Protein AF-A0A6A6IBE7-F1 (afdb_monomer)

Secondary structure (DSSP, 8-state):
-HHHHHHHHHHHHHHHHH-HHHHH-HHHHHHHHHHHHHHHHHHHHHHHS-GGGHHHHHHHHGGGTHHHHHHHHHHHHHHHHHHHHHHHS-GGGPPPPSSHHHHHHHHS-TT--HHHHHHHHHHHHHHHHHHHHHHHHHHHHHHHH-GGGGGGG-

pLDDT: mean 88.58, std 9.07, range [53.75,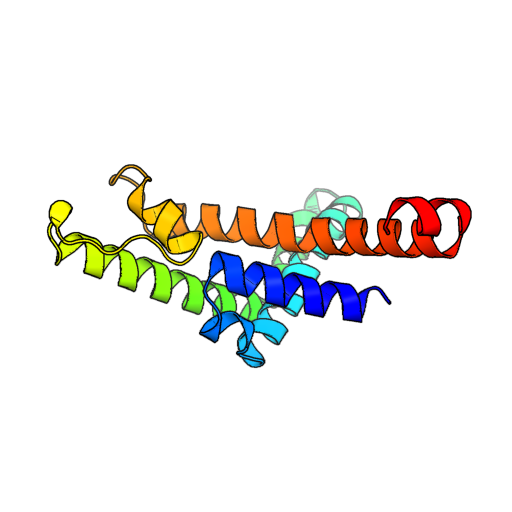 97.06]

Nearest PDB structures (foldseek):
  3mzs-assembly3_C  TM=5.403E-01  e=4.516E+00  Bos taurus

Foldseek 3Di:
DLVVLLLVQLLVLCCQAPNNVLSPPPLNSVLVSLVLVLVVVLVVQLVPDDPVCSVVSVCVSCVPCPSVVVNLVSLLVSLVVLVVVPVVDDPVRDDDDPHPLNVCSVPDDPPDDSVRSSVVSVVVSSVSSNPVSVVVVVVVVCCVVCVVCVVVVD

Solvent-accessible surface area (backbone atoms only — not comparable to full-atom values): 8609 Å² total; per-residue (Å²): 110,64,72,61,44,36,53,53,45,41,30,53,50,31,24,51,40,65,25,58,74,52,28,70,31,64,65,52,48,50,30,45,51,54,34,48,53,53,58,65,45,48,63,59,53,52,70,74,41,60,79,89,47,35,67,57,53,51,47,58,62,57,63,63,42,63,30,49,51,52,52,47,51,53,52,48,52,53,51,52,52,50,52,52,47,58,72,76,36,58,76,95,72,56,76,80,62,83,22,50,52,47,44,49,61,75,73,48,75,89,87,62,51,72,68,56,54,48,50,55,53,49,52,53,54,48,51,49,55,58,49,49,31,54,51,51,50,51,50,54,50,48,53,70,74,40,64,84,54,56,76,79,76,113

Mean predicted aligned error: 6.22 Å

Sequence (154 aa):
MFPTVQRAVTRINSALFFGEDVAFDEAFTTHGLNFISQVALVPEAVRLVPSFLRPLVTKLIKGRNADQKFVFSIMTQMIEQRLAYNTSTPESSRRNPQTFTEGYIDHHPSDHTTANILNSINTTWVTSSLAIPILTCHLLQDLYTHAAHLPALT

Radius of gyration: 18.72 Å; Cα contacts (8 Å, |Δi|>4): 112; chains: 1; bounding box: 52×28×54 Å

Organism: NCBI:txid390896

Structure (mmCIF, N/CA/C/O backbone):
data_AF-A0A6A6IBE7-F1
#
_entry.id   AF-A0A6A6IBE7-F1
#
loop_
_atom_site.group_PDB
_atom_site.id
_atom_site.type_symbol
_atom_site.label_atom_id
_atom_site.label_alt_id
_atom_site.label_comp_id
_atom_site.label_asym_id
_atom_site.label_entity_id
_atom_site.label_seq_id
_atom_site.pdbx_PDB_ins_code
_atom_site.Cartn_x
_atom_site.Cartn_y
_atom_site.Cartn_z
_atom_site.occupancy
_atom_site.B_iso_or_equiv
_atom_site.auth_seq_id
_atom_site.auth_comp_id
_atom_site.auth_asym_id
_atom_site.auth_atom_id
_atom_site.pdbx_PDB_model_num
ATOM 1 N N . MET A 1 1 ? 14.637 -3.737 -14.721 1.00 86.44 1 MET A N 1
ATOM 2 C CA . MET A 1 1 ? 14.846 -2.667 -13.721 1.00 86.44 1 MET A CA 1
ATOM 3 C C . MET A 1 1 ? 13.550 -2.309 -13.004 1.00 86.44 1 MET A C 1
ATOM 5 O O . MET A 1 1 ? 13.482 -2.524 -11.802 1.00 86.44 1 MET A O 1
ATOM 9 N N . PHE A 1 2 ? 12.513 -1.853 -13.719 1.00 90.62 2 PHE A N 1
ATOM 10 C CA . PHE A 1 2 ? 11.262 -1.391 -13.100 1.00 90.62 2 PHE A CA 1
ATOM 11 C C . PHE A 1 2 ? 10.607 -2.382 -12.113 1.00 90.62 2 PHE A C 1
ATOM 13 O O . PHE A 1 2 ? 10.339 -1.955 -10.998 1.00 90.62 2 PHE A O 1
ATOM 20 N N . PRO A 1 3 ? 10.442 -3.694 -12.403 1.00 92.62 3 PRO A N 1
ATOM 21 C CA . PRO A 1 3 ? 9.820 -4.617 -11.441 1.00 92.62 3 PRO A CA 1
ATOM 22 C C . PRO A 1 3 ? 10.589 -4.747 -10.117 1.00 92.62 3 PRO A C 1
ATOM 24 O O . PRO A 1 3 ? 9.990 -4.859 -9.051 1.00 92.62 3 PRO A O 1
ATOM 27 N N . THR A 1 4 ? 11.922 -4.702 -10.176 1.00 93.44 4 THR A N 1
ATOM 28 C CA . THR A 1 4 ? 12.794 -4.752 -8.994 1.00 93.44 4 THR A CA 1
ATOM 29 C C . THR A 1 4 ? 12.651 -3.484 -8.161 1.00 93.44 4 THR A C 1
ATOM 31 O O . THR A 1 4 ? 12.459 -3.567 -6.950 1.00 93.44 4 THR A O 1
ATOM 34 N N . VAL A 1 5 ? 12.692 -2.318 -8.814 1.00 94.19 5 VAL A N 1
ATOM 35 C CA . VAL A 1 5 ? 12.507 -1.014 -8.161 1.00 94.19 5 VAL A CA 1
ATOM 36 C C . VAL A 1 5 ? 11.112 -0.918 -7.552 1.00 94.19 5 VAL A C 1
ATOM 38 O O . VAL A 1 5 ? 10.980 -0.547 -6.393 1.00 94.19 5 VAL A O 1
ATOM 41 N N . GLN A 1 6 ? 10.080 -1.319 -8.294 1.00 94.50 6 GLN A N 1
ATOM 42 C CA . GLN A 1 6 ? 8.700 -1.324 -7.826 1.00 94.50 6 GLN A CA 1
ATOM 43 C C . GLN A 1 6 ? 8.539 -2.205 -6.589 1.00 94.50 6 GLN A C 1
ATOM 45 O O . GLN A 1 6 ? 8.014 -1.738 -5.587 1.00 94.50 6 GLN A O 1
ATOM 50 N N . ARG A 1 7 ? 9.065 -3.437 -6.601 1.00 94.88 7 ARG A N 1
ATOM 51 C CA . ARG A 1 7 ? 9.022 -4.319 -5.425 1.00 94.88 7 ARG A CA 1
ATOM 52 C C . ARG A 1 7 ? 9.737 -3.707 -4.220 1.00 94.88 7 ARG A C 1
ATOM 54 O O . ARG A 1 7 ? 9.183 -3.723 -3.124 1.00 94.88 7 ARG A O 1
ATOM 61 N N . ALA A 1 8 ? 10.943 -3.173 -4.411 1.00 94.94 8 ALA A N 1
ATOM 62 C CA . ALA A 1 8 ? 11.723 -2.575 -3.330 1.00 94.94 8 ALA A CA 1
ATOM 63 C C . ALA A 1 8 ? 11.014 -1.354 -2.726 1.00 94.94 8 ALA A C 1
ATOM 65 O O . ALA A 1 8 ? 10.822 -1.284 -1.515 1.00 94.94 8 ALA A O 1
ATOM 66 N N . VAL A 1 9 ? 10.555 -0.432 -3.573 1.00 93.62 9 VAL A N 1
ATOM 67 C CA . VAL A 1 9 ? 9.833 0.771 -3.149 1.00 93.62 9 VAL A CA 1
ATOM 68 C C . VAL A 1 9 ? 8.502 0.419 -2.491 1.00 93.62 9 VAL A C 1
ATOM 70 O O . VAL A 1 9 ? 8.178 0.995 -1.459 1.00 93.62 9 VAL A O 1
ATOM 73 N N . THR A 1 10 ? 7.741 -0.547 -3.016 1.00 92.88 10 THR A N 1
ATOM 74 C CA . THR A 1 10 ? 6.494 -0.993 -2.378 1.00 92.88 10 THR A CA 1
ATOM 75 C C . THR A 1 10 ? 6.752 -1.554 -0.984 1.00 92.88 10 THR A C 1
ATOM 77 O O . THR A 1 10 ? 5.984 -1.247 -0.075 1.00 92.88 10 THR A O 1
ATOM 80 N N . ARG A 1 11 ? 7.836 -2.310 -0.768 1.00 95.50 11 ARG A N 1
ATOM 81 C CA . ARG A 1 11 ? 8.216 -2.768 0.579 1.00 95.50 11 ARG A CA 1
ATOM 82 C C . ARG A 1 11 ? 8.588 -1.605 1.497 1.00 95.50 11 ARG A C 1
ATOM 84 O O . ARG A 1 11 ? 8.056 -1.528 2.595 1.00 95.50 11 ARG A O 1
ATOM 91 N N . ILE A 1 12 ? 9.420 -0.670 1.034 1.00 95.81 12 ILE A N 1
ATOM 92 C CA . ILE A 1 12 ? 9.805 0.522 1.814 1.00 95.81 12 ILE A CA 1
ATOM 93 C C . ILE A 1 12 ? 8.570 1.348 2.196 1.00 95.81 12 ILE A C 1
ATOM 95 O O . ILE A 1 12 ? 8.379 1.680 3.364 1.00 95.81 12 ILE A O 1
ATOM 99 N N . ASN A 1 13 ? 7.685 1.626 1.237 1.00 95.12 13 ASN A N 1
ATOM 100 C CA . ASN A 1 13 ? 6.429 2.324 1.499 1.00 95.12 13 ASN A CA 1
ATOM 101 C C . ASN A 1 13 ? 5.555 1.544 2.481 1.00 95.12 13 ASN A C 1
ATOM 103 O O . ASN A 1 13 ? 4.973 2.136 3.380 1.00 95.12 13 ASN A O 1
ATOM 107 N N . SER A 1 14 ? 5.467 0.222 2.345 1.00 96.31 14 SER A N 1
ATOM 108 C CA . SER A 1 14 ? 4.684 -0.604 3.268 1.00 96.31 14 SER A CA 1
ATOM 109 C C . SER A 1 14 ? 5.264 -0.584 4.681 1.00 96.31 14 SER A C 1
ATOM 111 O O . SER A 1 14 ? 4.492 -0.527 5.628 1.00 96.31 14 SER A O 1
ATOM 113 N N . ALA A 1 15 ? 6.589 -0.511 4.840 1.00 97.00 15 ALA A N 1
ATOM 114 C CA . ALA A 1 15 ? 7.225 -0.375 6.151 1.00 97.00 15 ALA A CA 1
ATOM 115 C C . ALA A 1 15 ? 6.857 0.957 6.815 1.00 97.00 15 ALA A C 1
ATOM 117 O O . ALA A 1 15 ? 6.450 0.986 7.972 1.00 97.00 15 ALA A O 1
ATOM 118 N N . LEU A 1 16 ? 6.905 2.057 6.058 1.00 96.69 16 LEU A N 1
ATOM 119 C CA . LEU A 1 16 ? 6.512 3.381 6.550 1.00 96.69 16 LEU A CA 1
ATOM 120 C C . LEU A 1 16 ? 5.017 3.455 6.896 1.00 96.69 16 LEU A C 1
ATOM 122 O O . LEU A 1 16 ? 4.624 4.088 7.878 1.00 96.69 16 LEU A O 1
ATOM 126 N N . PHE A 1 17 ? 4.167 2.823 6.084 1.00 96.94 17 PHE A N 1
ATOM 127 C CA . PHE A 1 17 ? 2.718 2.913 6.238 1.00 96.94 17 PHE A CA 1
ATOM 128 C C . PHE A 1 17 ? 2.147 1.957 7.276 1.00 96.94 17 PHE A C 1
ATOM 130 O O . PHE A 1 17 ? 1.217 2.332 7.994 1.00 96.94 17 PHE A O 1
ATOM 137 N N . PHE A 1 18 ? 2.688 0.746 7.337 1.00 96.44 18 PHE A N 1
ATOM 138 C CA . PHE A 1 18 ? 2.092 -0.388 8.033 1.00 96.44 18 PHE A CA 1
ATOM 139 C C . PHE A 1 18 ? 3.051 -1.077 9.012 1.00 96.44 18 PHE A C 1
ATOM 141 O O . PHE A 1 18 ? 2.628 -1.947 9.764 1.00 96.44 18 PHE A O 1
ATOM 148 N N . GLY A 1 19 ? 4.318 -0.667 9.053 1.00 96.31 19 GLY A N 1
ATOM 149 C CA . GLY A 1 19 ? 5.342 -1.289 9.885 1.00 96.31 19 GLY A CA 1
ATOM 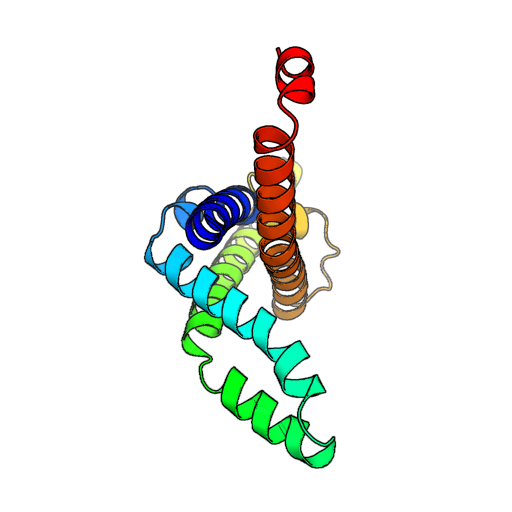150 C C . GLY A 1 19 ? 6.087 -2.411 9.165 1.00 96.31 19 GLY A C 1
ATOM 151 O O . GLY A 1 19 ? 5.681 -2.901 8.108 1.00 96.31 19 GLY A O 1
ATOM 152 N N . GLU A 1 20 ? 7.220 -2.799 9.744 1.00 95.00 20 GLU A N 1
ATOM 153 C CA . GLU A 1 20 ? 8.143 -3.773 9.155 1.00 95.00 20 GLU A CA 1
ATOM 154 C C . GLU A 1 20 ? 7.506 -5.154 8.973 1.00 95.00 20 GLU A C 1
ATOM 156 O O . GLU A 1 20 ? 7.689 -5.765 7.922 1.00 95.00 20 GLU A O 1
ATOM 161 N N . ASP A 1 21 ? 6.689 -5.605 9.928 1.00 94.88 21 ASP A N 1
ATOM 162 C CA . ASP A 1 21 ? 6.025 -6.914 9.873 1.00 94.88 21 ASP A CA 1
ATOM 163 C C . ASP A 1 21 ? 5.208 -7.088 8.584 1.00 94.88 21 ASP A C 1
ATOM 165 O O . ASP A 1 21 ? 5.299 -8.109 7.904 1.00 94.88 21 ASP A O 1
ATOM 169 N N . VAL A 1 22 ? 4.464 -6.049 8.194 1.00 94.94 22 VAL A N 1
ATOM 170 C CA . VAL A 1 22 ? 3.656 -6.042 6.965 1.00 94.94 22 VAL A CA 1
ATOM 171 C C . VAL A 1 22 ? 4.536 -5.904 5.720 1.00 94.94 22 VAL A C 1
ATOM 173 O O . VAL A 1 22 ? 4.247 -6.489 4.678 1.00 94.94 22 VAL A O 1
ATOM 176 N N . ALA A 1 23 ? 5.627 -5.144 5.807 1.00 93.25 23 ALA A N 1
ATOM 177 C CA . ALA A 1 23 ? 6.546 -4.933 4.691 1.00 93.25 23 ALA A CA 1
ATOM 178 C C . ALA A 1 23 ? 7.356 -6.180 4.313 1.00 93.25 23 ALA A C 1
ATOM 180 O O . ALA A 1 23 ? 7.707 -6.355 3.142 1.00 93.25 23 ALA A O 1
ATOM 181 N N . PHE A 1 24 ? 7.674 -7.021 5.297 1.00 93.50 24 PHE A N 1
ATOM 182 C CA . PHE A 1 24 ? 8.419 -8.264 5.106 1.00 93.50 24 PHE A CA 1
ATOM 183 C C . PHE A 1 24 ? 7.516 -9.486 4.898 1.00 93.50 24 PHE A C 1
ATOM 185 O O . PHE A 1 24 ? 8.017 -10.539 4.500 1.00 93.50 24 PHE A O 1
ATOM 192 N N . ASP A 1 25 ? 6.198 -9.345 5.068 1.00 95.94 25 ASP A N 1
ATOM 193 C CA . ASP A 1 25 ? 5.228 -10.345 4.632 1.00 95.94 25 ASP A CA 1
ATOM 194 C C . ASP A 1 25 ? 5.208 -10.429 3.091 1.00 95.94 25 ASP A C 1
ATOM 196 O O . ASP A 1 25 ? 4.846 -9.496 2.358 1.00 95.94 25 ASP A O 1
ATOM 200 N N . GLU A 1 26 ? 5.620 -11.588 2.578 1.00 95.06 26 GLU A N 1
ATOM 201 C CA . GLU A 1 26 ? 5.694 -11.846 1.145 1.00 95.06 26 GLU A CA 1
ATOM 202 C C . GLU A 1 26 ? 4.312 -11.966 0.489 1.00 95.06 26 GLU A C 1
ATOM 204 O O . GLU A 1 26 ? 4.146 -11.582 -0.677 1.00 95.06 26 GLU A O 1
ATOM 209 N N . ALA A 1 27 ? 3.308 -12.448 1.225 1.00 95.31 27 ALA A N 1
ATOM 210 C CA . ALA A 1 27 ? 1.928 -12.478 0.763 1.00 95.31 27 ALA A CA 1
ATOM 211 C C . ALA A 1 27 ? 1.392 -11.050 0.637 1.00 95.31 27 ALA A C 1
ATOM 213 O O . ALA A 1 27 ? 0.855 -10.699 -0.417 1.00 95.31 27 ALA A O 1
ATOM 214 N N . PHE A 1 28 ? 1.623 -10.196 1.641 1.00 95.19 28 PHE A N 1
ATOM 215 C CA . PHE A 1 28 ? 1.246 -8.785 1.554 1.00 95.19 28 PHE A CA 1
ATOM 216 C C . PHE A 1 28 ? 1.957 -8.074 0.407 1.00 95.19 28 PHE A C 1
ATOM 218 O O . PHE A 1 28 ? 1.302 -7.417 -0.399 1.00 95.19 28 PHE A O 1
ATOM 225 N N . THR A 1 29 ? 3.272 -8.253 0.265 1.00 94.62 29 THR A N 1
ATOM 226 C CA . THR A 1 29 ? 4.033 -7.650 -0.841 1.00 94.62 29 THR A CA 1
ATOM 227 C C . THR A 1 29 ? 3.470 -8.079 -2.199 1.00 94.62 29 THR A C 1
ATOM 229 O O . THR A 1 29 ? 3.311 -7.257 -3.103 1.00 94.62 29 THR A O 1
ATOM 232 N N . THR A 1 30 ? 3.146 -9.362 -2.357 1.00 95.06 30 THR A N 1
ATOM 233 C CA . THR A 1 30 ? 2.644 -9.916 -3.621 1.00 95.06 30 THR A CA 1
ATOM 234 C C . THR A 1 30 ? 1.237 -9.414 -3.941 1.00 95.06 30 THR A C 1
ATOM 236 O O . THR A 1 30 ? 1.012 -8.887 -5.033 1.00 95.06 30 THR A O 1
ATOM 239 N N . HIS A 1 31 ? 0.304 -9.508 -2.991 1.00 95.06 31 HIS A N 1
ATOM 240 C CA . HIS A 1 31 ? -1.052 -8.985 -3.158 1.00 95.06 31 HIS A CA 1
ATOM 241 C C . HIS A 1 31 ? -1.051 -7.463 -3.342 1.00 95.06 31 HIS A C 1
ATOM 243 O O . HIS A 1 31 ? -1.750 -6.940 -4.208 1.00 95.06 31 HIS A O 1
ATOM 249 N N . GLY A 1 32 ? -0.208 -6.746 -2.602 1.00 94.25 32 GLY A N 1
ATOM 250 C CA . GLY A 1 32 ? -0.030 -5.305 -2.720 1.00 94.25 32 GLY A CA 1
ATOM 251 C C . GLY A 1 32 ? 0.417 -4.883 -4.117 1.00 94.25 32 GLY A C 1
ATOM 252 O O . GLY A 1 32 ? -0.214 -4.021 -4.725 1.00 94.25 32 GLY A O 1
ATOM 253 N N . LEU A 1 33 ? 1.449 -5.528 -4.670 1.00 94.31 33 LEU A N 1
ATOM 254 C CA . LEU A 1 33 ? 1.917 -5.259 -6.033 1.00 94.31 33 LEU A CA 1
ATOM 255 C C . LEU A 1 33 ? 0.846 -5.562 -7.083 1.00 94.31 33 LEU A C 1
ATOM 257 O O . LEU A 1 33 ? 0.610 -4.735 -7.963 1.00 94.31 33 LEU A O 1
ATOM 261 N N . ASN A 1 34 ? 0.165 -6.705 -6.975 1.00 92.19 34 ASN A N 1
ATOM 262 C CA . ASN A 1 34 ? -0.919 -7.060 -7.890 1.00 92.19 34 ASN A CA 1
ATOM 263 C C . ASN A 1 34 ? -2.04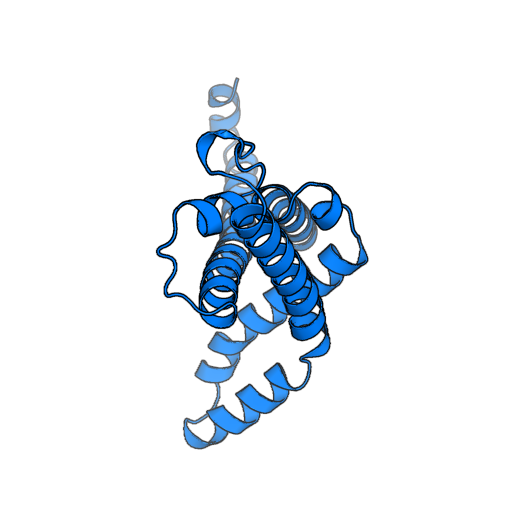5 -6.025 -7.852 1.00 92.19 34 ASN A C 1
ATOM 265 O O . ASN A 1 34 ? -2.533 -5.600 -8.901 1.00 92.19 34 ASN A O 1
ATOM 269 N N . PHE A 1 35 ? -2.435 -5.593 -6.654 1.00 91.69 35 PHE A N 1
ATOM 270 C CA . PHE A 1 35 ? -3.455 -4.574 -6.469 1.00 91.69 35 PHE A CA 1
ATOM 271 C C . PHE A 1 35 ? -3.022 -3.224 -7.060 1.00 91.69 35 PHE A C 1
ATOM 273 O O . PHE A 1 35 ? -3.778 -2.629 -7.826 1.00 91.69 35 PHE A O 1
ATOM 280 N N . ILE A 1 36 ? -1.791 -2.773 -6.798 1.00 91.56 36 ILE A N 1
ATOM 281 C CA . ILE A 1 36 ? -1.228 -1.547 -7.388 1.00 91.56 36 ILE A CA 1
ATOM 282 C C . ILE A 1 36 ? -1.253 -1.623 -8.922 1.00 91.56 36 ILE A C 1
ATOM 284 O O . ILE A 1 36 ? -1.715 -0.690 -9.580 1.00 91.56 36 ILE A O 1
ATOM 288 N N . SER A 1 37 ? -0.819 -2.743 -9.507 1.00 88.81 37 SER A N 1
ATOM 289 C CA . SER A 1 37 ? -0.858 -2.959 -10.956 1.00 88.81 37 SER A CA 1
ATOM 290 C C . SER A 1 37 ? -2.283 -2.939 -11.512 1.00 88.81 37 SER A C 1
ATOM 292 O O . SER A 1 37 ? -2.520 -2.342 -12.560 1.00 88.81 37 SER A O 1
ATOM 294 N N . GLN A 1 38 ? -3.251 -3.537 -10.814 1.00 86.69 38 GLN A N 1
ATOM 295 C CA . GLN A 1 38 ? -4.661 -3.472 -11.207 1.00 86.69 38 GLN A CA 1
ATOM 296 C C . GLN A 1 38 ? -5.175 -2.030 -11.190 1.00 86.69 38 GLN A C 1
ATOM 298 O O . GLN A 1 38 ? -5.818 -1.610 -12.151 1.00 86.69 38 GLN A O 1
ATOM 303 N N . VAL A 1 39 ? -4.856 -1.252 -10.149 1.00 86.31 39 VAL A N 1
ATOM 304 C CA . VAL A 1 39 ? -5.239 0.165 -10.066 1.00 86.31 39 VAL A CA 1
ATOM 305 C C . VAL A 1 39 ? -4.603 0.977 -11.194 1.00 86.31 39 VAL A C 1
ATOM 307 O O . VAL A 1 39 ? -5.299 1.781 -11.808 1.00 86.31 39 VAL A O 1
ATOM 310 N N . ALA A 1 40 ? -3.333 0.733 -11.527 1.00 85.56 40 ALA A N 1
ATOM 311 C CA . ALA A 1 40 ? -2.645 1.409 -12.629 1.00 85.56 40 ALA A CA 1
ATOM 312 C C . ALA A 1 40 ? -3.314 1.167 -13.994 1.00 85.56 40 ALA A C 1
ATOM 314 O O . ALA A 1 40 ? -3.326 2.051 -14.847 1.00 85.56 40 ALA A O 1
ATOM 315 N N . LEU A 1 41 ? -3.890 -0.021 -14.201 1.00 82.56 41 LEU A N 1
ATOM 316 C CA . LEU A 1 41 ? -4.540 -0.393 -15.459 1.00 82.56 41 LEU A CA 1
ATOM 317 C C . LEU A 1 41 ? -5.941 0.209 -15.621 1.00 82.56 41 LEU A C 1
ATOM 319 O O . LEU A 1 41 ? -6.398 0.375 -16.752 1.00 82.56 41 LEU A O 1
ATOM 323 N N . VAL A 1 42 ? -6.639 0.535 -14.526 1.00 79.12 42 VAL A N 1
ATOM 324 C CA . VAL A 1 42 ? -8.027 1.026 -14.589 1.00 79.12 42 VAL A CA 1
ATOM 325 C C . VAL A 1 42 ? -8.156 2.324 -15.406 1.00 79.12 42 VAL A C 1
ATOM 327 O O . VAL A 1 42 ? -9.003 2.346 -16.300 1.00 79.12 42 VAL A O 1
ATOM 330 N N . PRO A 1 43 ? -7.361 3.390 -15.176 1.00 75.25 43 PRO A N 1
ATOM 331 C CA . PRO A 1 43 ? -7.475 4.633 -15.940 1.00 75.25 43 PRO A CA 1
ATOM 332 C C . PRO A 1 43 ? -7.228 4.449 -17.440 1.00 75.25 43 PRO A C 1
ATOM 334 O O . PRO A 1 43 ? -7.981 4.984 -18.253 1.00 75.25 43 PRO A O 1
ATOM 337 N N . GLU A 1 44 ? -6.212 3.664 -17.804 1.00 78.44 44 GLU A N 1
ATOM 338 C CA . GLU A 1 44 ? -5.862 3.393 -19.202 1.00 78.44 44 GLU A CA 1
ATOM 339 C C . GLU A 1 44 ? -6.943 2.564 -19.897 1.00 78.44 44 GLU A C 1
ATOM 341 O O . GLU A 1 44 ? -7.403 2.915 -20.983 1.00 78.44 44 GLU A O 1
ATOM 346 N N . ALA A 1 45 ? -7.453 1.528 -19.228 1.00 75.38 45 ALA A N 1
ATOM 347 C CA . ALA A 1 45 ? -8.568 0.754 -19.750 1.00 75.38 45 ALA A CA 1
ATOM 348 C C . ALA A 1 45 ? -9.807 1.638 -19.957 1.00 75.38 45 ALA A C 1
ATOM 350 O O . ALA A 1 45 ? -10.394 1.622 -21.032 1.00 75.38 45 ALA A O 1
ATOM 351 N N . VAL A 1 46 ? -10.178 2.464 -18.971 1.00 75.69 46 VAL A N 1
ATOM 352 C CA . VAL A 1 46 ? -11.351 3.357 -19.037 1.00 75.69 46 VAL A CA 1
ATOM 353 C C . VAL A 1 46 ? -11.230 4.417 -20.140 1.00 75.69 46 VAL A C 1
ATOM 355 O O . VAL A 1 46 ? -12.254 4.811 -20.707 1.00 75.69 46 VAL A O 1
ATOM 358 N N . ARG A 1 47 ? -10.011 4.866 -20.465 1.00 79.62 47 ARG A N 1
ATOM 359 C CA . ARG A 1 47 ? -9.743 5.791 -21.580 1.00 79.62 47 ARG A CA 1
ATOM 360 C C . ARG A 1 47 ? -9.977 5.158 -22.951 1.00 79.62 47 ARG A C 1
ATOM 362 O O . ARG A 1 47 ? -10.413 5.860 -23.858 1.00 79.62 47 ARG A O 1
ATOM 369 N N . LEU A 1 48 ? -9.716 3.860 -23.092 1.00 80.50 48 LEU A N 1
ATOM 370 C CA . LEU A 1 48 ? -9.786 3.143 -24.369 1.00 80.50 48 LEU A CA 1
ATOM 371 C C . LEU A 1 48 ? -11.186 2.602 -24.705 1.00 80.50 48 LEU A C 1
ATOM 373 O O . LEU A 1 48 ? -11.456 2.294 -25.865 1.00 80.50 48 LEU A O 1
ATOM 377 N N . VAL A 1 49 ? -12.092 2.490 -23.725 1.00 80.88 49 VAL A N 1
ATOM 378 C CA . VAL A 1 49 ? -13.468 2.010 -23.956 1.00 80.88 49 VAL A CA 1
ATOM 379 C C . VAL A 1 49 ? -14.464 3.158 -24.174 1.00 80.88 49 VAL A C 1
ATOM 381 O O . VAL A 1 49 ? -14.443 4.149 -23.434 1.00 80.88 49 VAL A O 1
ATOM 384 N N . PRO A 1 50 ? -15.432 2.991 -25.098 1.00 82.81 50 PRO A N 1
ATOM 385 C CA . PRO A 1 50 ? -16.615 3.841 -25.175 1.00 82.81 50 PRO A CA 1
ATOM 386 C C . PRO A 1 50 ? -17.316 3.994 -23.818 1.00 82.81 50 PRO A C 1
ATOM 388 O O . PRO A 1 50 ? -17.374 3.055 -23.020 1.00 82.81 50 PRO A O 1
ATOM 391 N N . SER A 1 51 ? -17.891 5.171 -23.559 1.00 83.00 51 SER A N 1
ATOM 392 C CA . SER A 1 51 ? -18.468 5.540 -22.255 1.00 83.00 51 SER A CA 1
ATOM 393 C C . SER A 1 51 ? -19.494 4.535 -21.716 1.00 83.00 51 SER A C 1
ATOM 395 O O . SER A 1 51 ? -19.511 4.280 -20.513 1.00 83.00 51 SER A O 1
ATOM 397 N N . PHE A 1 52 ? -20.281 3.906 -22.594 1.00 84.25 52 PHE A N 1
ATOM 398 C CA . PHE A 1 52 ? -21.282 2.900 -22.225 1.00 84.25 52 PHE A CA 1
ATOM 399 C C . PHE A 1 52 ? -20.687 1.554 -21.765 1.00 84.25 52 PHE A C 1
ATOM 401 O O . PHE A 1 52 ? -21.349 0.815 -21.041 1.00 84.25 52 PHE A O 1
ATOM 408 N N . LEU A 1 53 ? -19.432 1.240 -22.118 1.00 81.44 53 LEU A N 1
ATOM 409 C CA . LEU A 1 53 ? -18.735 0.010 -21.703 1.00 81.44 53 LEU A CA 1
ATOM 410 C C . LEU A 1 53 ? -17.881 0.188 -20.443 1.00 81.44 53 LEU A C 1
ATOM 412 O O . LEU A 1 53 ? -17.436 -0.803 -19.856 1.00 81.44 53 LEU A O 1
ATOM 416 N N . ARG A 1 54 ? -17.673 1.429 -19.982 1.00 81.00 54 ARG A N 1
ATOM 417 C CA . ARG A 1 54 ? -16.861 1.723 -18.789 1.00 81.00 54 ARG A CA 1
ATOM 418 C C . ARG A 1 54 ? -17.287 0.935 -17.541 1.00 81.00 54 ARG A C 1
ATOM 420 O O . ARG A 1 54 ? -16.391 0.399 -16.886 1.00 81.00 54 ARG A O 1
ATOM 427 N N . PRO A 1 55 ? -18.588 0.793 -17.197 1.00 79.00 55 PRO A N 1
ATOM 428 C CA . PRO A 1 55 ? -18.996 0.025 -16.019 1.00 79.00 55 PRO A CA 1
ATOM 429 C C . PRO A 1 55 ? -18.623 -1.456 -16.128 1.00 79.00 55 PRO A C 1
ATOM 431 O O . PRO A 1 55 ? -18.206 -2.058 -15.141 1.00 79.00 55 PRO A O 1
ATOM 434 N N . LEU A 1 56 ? -18.722 -2.033 -17.331 1.00 78.62 56 LEU A N 1
ATOM 435 C CA . LEU A 1 56 ? -18.422 -3.440 -17.584 1.00 78.62 56 LEU A CA 1
ATOM 436 C C . LEU A 1 56 ? -16.922 -3.718 -17.440 1.00 78.62 56 LEU A C 1
ATOM 438 O O . LEU A 1 56 ? -16.536 -4.630 -16.716 1.00 78.62 56 LEU A O 1
ATOM 442 N N . VAL A 1 57 ? -16.081 -2.887 -18.064 1.00 70.88 57 VAL A N 1
ATOM 443 C CA . VAL A 1 57 ? -14.615 -2.995 -17.978 1.00 70.88 57 VAL A CA 1
ATOM 444 C C . VAL A 1 57 ? -14.132 -2.757 -16.554 1.00 70.88 57 VAL A C 1
ATOM 446 O O . VAL A 1 57 ? -13.334 -3.532 -16.032 1.00 70.88 57 VAL A O 1
ATOM 449 N N . THR A 1 58 ? -14.691 -1.754 -15.877 1.00 71.19 58 THR A N 1
ATOM 450 C CA . THR A 1 58 ? -14.401 -1.506 -14.461 1.00 71.19 58 THR A CA 1
ATOM 451 C C . THR A 1 58 ? -14.774 -2.719 -13.608 1.00 71.19 58 THR A C 1
ATOM 453 O O . THR A 1 58 ? -13.994 -3.112 -12.749 1.00 71.19 58 THR A O 1
ATOM 456 N N . LYS A 1 59 ? -15.928 -3.354 -13.853 1.00 71.25 59 LYS A N 1
ATOM 457 C CA . LYS A 1 59 ? -16.371 -4.552 -13.123 1.00 71.25 59 LYS A CA 1
ATOM 458 C C . LYS A 1 59 ? -15.542 -5.796 -13.456 1.00 71.25 59 LYS A C 1
ATOM 460 O O . LYS A 1 59 ? -15.361 -6.626 -12.579 1.00 71.25 59 LYS A O 1
ATOM 465 N N . LEU A 1 60 ? -15.020 -5.925 -14.675 1.00 69.06 60 LEU A N 1
ATOM 466 C CA . LEU A 1 60 ? -14.120 -7.011 -15.086 1.00 69.06 60 LEU A CA 1
ATOM 467 C C . L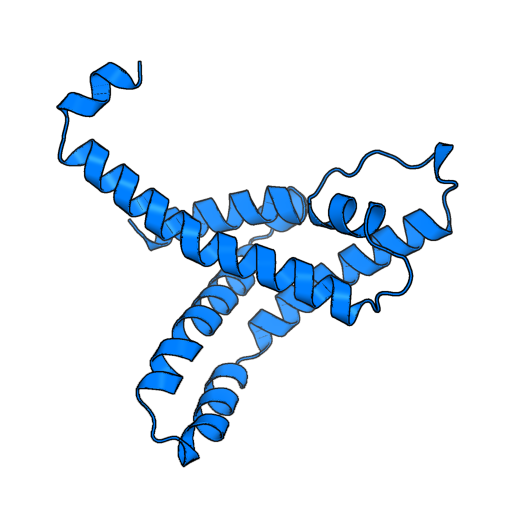EU A 1 60 ? -12.750 -6.895 -14.409 1.00 69.06 60 LEU A C 1
ATOM 469 O O . LEU A 1 60 ? -12.253 -7.876 -13.861 1.00 69.06 60 LEU A O 1
ATOM 473 N N . ILE A 1 61 ? -12.178 -5.688 -14.383 1.00 67.81 61 ILE A N 1
ATOM 474 C CA . ILE A 1 61 ? -10.889 -5.421 -13.729 1.00 67.81 61 ILE A CA 1
ATOM 475 C C . ILE A 1 61 ? -11.036 -5.545 -12.206 1.00 67.81 61 ILE A C 1
ATOM 477 O O . ILE A 1 61 ? -10.287 -6.291 -11.581 1.00 67.81 61 ILE A O 1
ATOM 481 N N . LYS A 1 62 ? -12.072 -4.924 -11.620 1.00 63.28 62 LYS A N 1
ATOM 482 C CA . LYS A 1 62 ? -12.429 -5.084 -10.194 1.00 63.28 62 LYS A CA 1
ATOM 483 C C . LYS A 1 62 ? -12.965 -6.481 -9.852 1.00 63.28 62 LYS A C 1
ATOM 485 O O . LYS A 1 62 ? -13.073 -6.845 -8.689 1.00 63.28 62 LYS A O 1
ATOM 490 N N . GLY A 1 63 ? -13.315 -7.298 -10.843 1.00 55.47 63 GLY A N 1
ATOM 491 C CA . GLY A 1 63 ? -13.761 -8.679 -10.645 1.00 55.47 63 GLY A CA 1
ATOM 492 C C . GLY A 1 63 ? -12.653 -9.571 -10.079 1.00 55.47 63 GLY A C 1
ATOM 493 O O . GLY A 1 63 ? -12.943 -10.579 -9.441 1.00 55.47 63 GLY A O 1
ATOM 494 N N . ARG A 1 64 ? -11.387 -9.154 -10.225 1.00 61.44 64 ARG A N 1
ATOM 495 C CA . ARG A 1 64 ? -10.191 -9.794 -9.651 1.00 61.44 64 ARG A CA 1
ATOM 496 C C . ARG A 1 64 ? -9.843 -9.229 -8.265 1.00 61.44 64 ARG A C 1
ATOM 498 O O . ARG A 1 64 ? -8.682 -9.098 -7.911 1.00 61.44 64 ARG A O 1
ATOM 505 N N . ASN A 1 65 ? -10.860 -8.937 -7.456 1.00 77.44 65 ASN A N 1
ATOM 506 C CA . ASN A 1 65 ? -10.744 -8.239 -6.170 1.00 77.44 65 ASN A CA 1
ATOM 507 C C . ASN A 1 65 ? -10.053 -9.021 -5.035 1.00 77.44 65 ASN A C 1
ATOM 509 O O . ASN A 1 65 ? -10.120 -8.584 -3.889 1.00 77.44 65 ASN A O 1
ATOM 513 N N . ALA A 1 66 ? -9.442 -10.178 -5.297 1.00 88.94 66 ALA A N 1
ATOM 514 C CA . ALA A 1 66 ? -8.801 -10.975 -4.251 1.00 88.94 66 ALA A CA 1
ATOM 515 C C . ALA A 1 66 ? -7.635 -10.213 -3.604 1.00 88.94 66 ALA A C 1
ATOM 517 O O . ALA A 1 66 ? -7.580 -10.115 -2.382 1.00 88.94 66 ALA A O 1
ATOM 518 N N . ASP A 1 67 ? -6.782 -9.590 -4.421 1.00 92.25 67 ASP A N 1
ATOM 519 C CA . ASP A 1 67 ? -5.640 -8.805 -3.947 1.00 92.25 67 ASP A CA 1
ATOM 520 C C . ASP A 1 67 ? -6.091 -7.563 -3.166 1.00 92.25 67 ASP A C 1
ATOM 522 O O . ASP A 1 67 ? -5.609 -7.313 -2.063 1.00 92.25 67 ASP A O 1
ATOM 526 N N . GLN A 1 68 ? -7.087 -6.829 -3.686 1.00 91.81 68 GLN A N 1
ATOM 527 C CA . GLN A 1 68 ? -7.666 -5.685 -2.977 1.00 91.81 68 GLN A CA 1
ATOM 528 C C . GLN A 1 68 ? -8.248 -6.110 -1.625 1.00 91.81 68 GLN A C 1
ATOM 530 O O . GLN A 1 68 ? -7.995 -5.460 -0.617 1.00 91.81 68 GLN A O 1
ATOM 535 N N . LYS A 1 69 ? -9.040 -7.189 -1.594 1.00 93.31 69 LYS A N 1
ATOM 536 C CA . LYS A 1 69 ? -9.656 -7.689 -0.358 1.00 93.31 69 LYS A CA 1
ATOM 537 C C . LYS A 1 69 ? -8.604 -8.098 0.663 1.00 93.31 69 LYS A C 1
ATOM 539 O O . LYS A 1 69 ? -8.781 -7.790 1.836 1.00 93.31 69 LYS A O 1
ATOM 544 N N . PHE A 1 70 ? -7.528 -8.748 0.221 1.00 95.19 70 PHE A N 1
ATOM 545 C CA . PHE A 1 70 ? -6.412 -9.106 1.088 1.00 95.19 70 PHE A CA 1
ATOM 546 C C . PHE A 1 70 ? -5.789 -7.852 1.709 1.00 95.19 70 PHE A C 1
ATOM 548 O O . PHE A 1 70 ? -5.797 -7.706 2.929 1.00 95.19 70 PHE A O 1
ATOM 555 N N . VAL A 1 71 ? -5.350 -6.899 0.882 1.00 95.00 71 VAL A N 1
ATOM 556 C CA . VAL A 1 71 ? -4.739 -5.645 1.354 1.00 95.00 71 VAL A CA 1
ATOM 557 C C . VAL A 1 71 ? -5.681 -4.885 2.293 1.00 95.00 71 VAL A C 1
ATOM 559 O O . VAL A 1 71 ? -5.261 -4.426 3.353 1.00 95.00 71 VAL A O 1
ATOM 562 N N . PHE A 1 72 ? -6.967 -4.795 1.945 1.00 95.19 72 PHE A N 1
ATOM 563 C CA . PHE A 1 72 ? -7.959 -4.081 2.747 1.00 95.19 72 PHE A CA 1
ATOM 564 C C . PHE A 1 72 ? -8.202 -4.775 4.083 1.00 95.19 72 P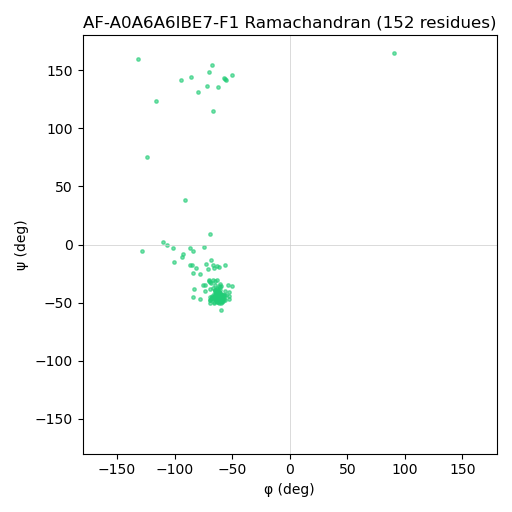HE A C 1
ATOM 566 O O . PHE A 1 72 ? -8.336 -4.084 5.082 1.00 95.19 72 PHE A O 1
ATOM 573 N N . SER A 1 73 ? -8.209 -6.111 4.131 1.00 96.06 73 SER A N 1
ATOM 574 C CA . SER A 1 73 ? -8.362 -6.842 5.393 1.00 96.06 73 SER A CA 1
ATOM 575 C C . SER A 1 73 ? -7.235 -6.534 6.381 1.00 96.06 73 SER A C 1
ATOM 577 O O . SER A 1 73 ? -7.517 -6.258 7.545 1.00 96.06 73 SER A O 1
ATOM 579 N N . ILE A 1 74 ? -5.987 -6.467 5.904 1.00 96.38 74 ILE A N 1
ATOM 580 C CA . ILE A 1 74 ? -4.828 -6.098 6.725 1.00 96.38 74 ILE A CA 1
ATOM 581 C C . ILE A 1 74 ? -4.937 -4.643 7.191 1.00 96.38 74 ILE A C 1
ATOM 583 O O . ILE A 1 74 ? -4.849 -4.372 8.386 1.00 96.38 74 ILE A O 1
ATOM 587 N N . MET A 1 75 ? -5.209 -3.701 6.280 1.00 96.06 75 MET A N 1
ATOM 588 C CA . MET A 1 75 ? -5.381 -2.290 6.649 1.00 96.06 75 MET A CA 1
ATOM 589 C C . MET A 1 75 ? -6.519 -2.097 7.664 1.00 96.06 75 MET A C 1
ATOM 591 O O . MET A 1 75 ? -6.356 -1.363 8.634 1.00 96.06 75 MET A O 1
ATOM 595 N N . THR A 1 76 ? -7.662 -2.762 7.473 1.00 95.88 76 THR A N 1
ATOM 596 C CA . THR A 1 76 ? -8.795 -2.708 8.406 1.00 95.88 76 THR A CA 1
ATOM 597 C C . THR A 1 76 ? -8.405 -3.235 9.779 1.00 95.88 76 THR A C 1
ATOM 599 O O . THR A 1 76 ? -8.659 -2.549 10.766 1.00 95.88 76 THR A O 1
ATOM 602 N N . GLN A 1 77 ? -7.727 -4.384 9.849 1.00 95.62 77 GLN A N 1
ATOM 603 C CA . GLN A 1 7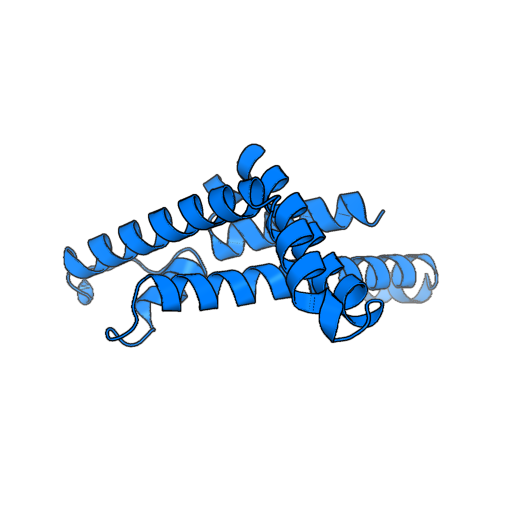7 ? -7.250 -4.943 11.112 1.00 95.62 77 GLN A CA 1
ATOM 604 C C . GLN A 1 77 ? -6.346 -3.952 11.861 1.00 95.62 77 GLN A C 1
ATOM 606 O O . GLN A 1 77 ? -6.525 -3.737 13.058 1.00 95.62 77 GLN A O 1
ATOM 611 N N . MET A 1 78 ? -5.409 -3.309 11.162 1.00 95.44 78 MET A N 1
ATOM 612 C CA . MET A 1 78 ? -4.520 -2.309 11.760 1.00 95.44 78 MET A CA 1
ATOM 613 C C . MET A 1 78 ? -5.272 -1.079 12.276 1.00 95.44 78 MET A C 1
ATOM 615 O O . MET A 1 78 ? -4.991 -0.585 13.371 1.00 95.44 78 MET A O 1
ATOM 619 N N . ILE A 1 79 ? -6.240 -0.588 11.497 1.00 95.00 79 ILE A N 1
ATOM 620 C CA . ILE A 1 79 ? -7.072 0.553 11.886 1.00 95.00 79 ILE A CA 1
ATOM 621 C C . ILE A 1 79 ? -7.860 0.214 13.153 1.00 95.00 79 ILE A C 1
ATOM 623 O O . ILE A 1 79 ? -7.829 0.973 14.119 1.00 95.00 79 ILE A O 1
ATOM 627 N N . GLU A 1 80 ? -8.523 -0.941 13.183 1.00 94.50 80 GLU A N 1
ATOM 628 C CA . GLU A 1 80 ? -9.306 -1.397 14.333 1.00 94.50 80 GLU A CA 1
ATOM 629 C C . GLU A 1 80 ? -8.439 -1.581 15.583 1.00 94.50 80 GLU A C 1
ATOM 631 O O . GLU A 1 80 ? -8.826 -1.144 16.668 1.00 94.50 80 GLU A O 1
ATOM 636 N N . GLN A 1 81 ? -7.238 -2.149 15.438 1.00 94.50 81 GLN A N 1
ATOM 637 C CA . GLN A 1 81 ? -6.282 -2.293 16.537 1.00 94.50 81 GLN A CA 1
ATOM 638 C C . GLN A 1 81 ? -5.873 -0.938 17.124 1.00 94.50 81 GLN A C 1
ATOM 640 O O . GLN A 1 81 ? -5.880 -0.776 18.349 1.00 94.50 81 GLN A O 1
ATOM 645 N N . ARG A 1 82 ? -5.552 0.057 16.284 1.00 94.81 82 ARG A N 1
ATOM 646 C CA . ARG A 1 82 ? -5.175 1.390 16.779 1.00 94.81 82 ARG A CA 1
ATOM 647 C C . ARG A 1 82 ? -6.362 2.128 17.399 1.00 94.81 82 ARG A C 1
ATOM 649 O O . ARG A 1 82 ? -6.196 2.756 18.441 1.00 94.81 82 ARG A O 1
ATOM 656 N N . LEU A 1 83 ? -7.562 2.012 16.827 1.00 92.81 83 LEU A N 1
ATOM 657 C CA . LEU A 1 83 ? -8.782 2.596 17.399 1.00 92.81 83 LEU A CA 1
ATOM 658 C C . LEU A 1 83 ? -9.122 1.988 18.770 1.00 92.81 83 LEU A C 1
ATOM 660 O O . LEU A 1 83 ? -9.432 2.720 19.713 1.00 92.81 83 LEU A O 1
ATOM 664 N N . ALA A 1 84 ? -9.012 0.665 18.915 1.00 93.44 84 ALA A N 1
ATOM 665 C CA . ALA A 1 84 ? -9.199 -0.020 20.192 1.00 93.44 84 ALA A CA 1
ATOM 666 C C . ALA A 1 84 ? -8.138 0.398 21.225 1.00 93.44 84 ALA A C 1
ATOM 668 O O . ALA A 1 84 ? -8.464 0.652 22.388 1.00 93.44 84 ALA A O 1
ATOM 669 N N . TYR A 1 85 ? -6.879 0.541 20.801 1.00 94.50 85 TYR A N 1
ATOM 670 C CA . TYR A 1 85 ? -5.805 1.071 21.641 1.00 94.50 85 TYR A CA 1
ATOM 671 C C . TYR A 1 85 ? -6.111 2.495 22.129 1.00 94.50 85 TYR A C 1
ATOM 673 O O . TYR A 1 85 ? -6.065 2.756 23.330 1.00 94.50 85 TYR A O 1
ATOM 681 N N . ASN A 1 86 ? -6.518 3.393 21.230 1.00 92.31 86 ASN A N 1
ATOM 682 C CA . ASN A 1 86 ? -6.847 4.778 21.574 1.00 92.31 86 ASN A CA 1
ATOM 683 C C . ASN A 1 86 ? -8.077 4.877 22.492 1.00 92.31 86 ASN A C 1
ATOM 685 O O . ASN A 1 86 ? -8.135 5.769 23.337 1.00 92.31 86 ASN A O 1
ATOM 689 N N . THR A 1 87 ? -9.034 3.955 22.364 1.00 91.75 87 THR A N 1
ATOM 690 C CA . THR A 1 87 ? -10.231 3.894 23.222 1.00 91.75 87 THR A CA 1
ATOM 691 C C . THR A 1 87 ? -9.903 3.387 24.628 1.00 91.75 87 THR A C 1
ATOM 693 O O . THR A 1 87 ? -10.434 3.893 25.612 1.00 91.75 87 THR A O 1
ATOM 696 N N . SER A 1 88 ? -9.025 2.387 24.731 1.00 93.56 88 SER A N 1
ATOM 697 C CA . SER A 1 88 ? -8.659 1.739 26.000 1.00 93.56 88 SER A CA 1
ATOM 698 C C . SER A 1 88 ? -7.545 2.457 26.768 1.00 93.56 88 SER A C 1
ATOM 700 O O . SER A 1 88 ? -7.388 2.230 27.966 1.00 93.56 88 SER A O 1
ATOM 702 N N . THR A 1 89 ? -6.781 3.325 26.099 1.00 93.25 89 THR A N 1
ATOM 703 C CA . THR A 1 89 ? -5.604 3.993 26.668 1.00 93.25 89 THR A CA 1
ATOM 704 C C . THR A 1 89 ? -5.808 5.510 26.746 1.00 93.25 89 THR A C 1
ATOM 706 O O . THR A 1 89 ? -6.031 6.144 25.705 1.00 93.25 89 THR A O 1
ATOM 709 N N . PRO A 1 90 ? -5.686 6.121 27.945 1.00 91.69 90 PRO A N 1
ATOM 710 C CA . PRO A 1 90 ? -5.725 7.573 28.096 1.00 91.69 90 PRO A CA 1
ATOM 711 C C . PRO A 1 90 ? -4.673 8.252 27.222 1.00 91.69 90 PRO A C 1
ATOM 713 O O . PRO A 1 90 ? -3.552 7.761 27.122 1.00 91.69 90 PRO A O 1
ATOM 716 N N . GLU A 1 91 ? -5.009 9.402 26.637 1.00 89.12 91 GLU A N 1
ATOM 717 C CA . GLU A 1 91 ? -4.138 10.129 25.703 1.00 89.12 91 GLU A CA 1
ATOM 718 C C . GLU A 1 91 ? -2.734 10.395 26.265 1.00 89.12 91 GLU A C 1
ATOM 720 O O . GLU A 1 91 ? -1.745 10.150 25.583 1.00 89.12 91 GLU A O 1
ATOM 725 N N . SER A 1 92 ? -2.635 10.765 27.546 1.00 91.38 92 SER A N 1
ATOM 726 C CA . SER A 1 92 ? -1.363 10.996 28.249 1.00 91.38 92 SER A CA 1
ATOM 727 C C . SER A 1 92 ? -0.465 9.761 28.374 1.00 91.38 92 SER A C 1
ATOM 729 O O . SER A 1 92 ? 0.720 9.890 28.668 1.00 91.38 92 SER A O 1
ATOM 731 N N . SER A 1 93 ? -1.028 8.565 28.195 1.00 93.25 93 SER A N 1
ATOM 732 C CA . SER A 1 93 ? -0.337 7.274 28.285 1.00 93.25 93 SER A CA 1
ATOM 733 C C . SER A 1 93 ? -0.187 6.594 26.923 1.00 93.25 93 SER A C 1
ATOM 735 O O . SER A 1 93 ? 0.316 5.470 26.850 1.00 93.25 93 SER A O 1
ATOM 737 N N . ARG A 1 94 ? -0.640 7.236 25.837 1.00 93.06 94 ARG A N 1
ATOM 738 C CA . ARG A 1 94 ? -0.513 6.674 24.493 1.00 93.06 94 ARG A CA 1
ATOM 739 C C . ARG A 1 94 ? 0.939 6.726 24.042 1.00 93.06 94 ARG A C 1
ATOM 741 O O . ARG A 1 94 ? 1.626 7.734 24.184 1.00 93.06 94 ARG A O 1
ATOM 748 N N . ARG A 1 95 ? 1.403 5.631 23.447 1.00 94.81 95 ARG A N 1
ATOM 749 C CA . ARG A 1 95 ? 2.691 5.593 22.761 1.00 94.81 95 ARG A CA 1
ATOM 750 C C . ARG A 1 95 ? 2.623 6.413 21.477 1.00 94.81 95 ARG A C 1
ATOM 752 O O . ARG A 1 95 ? 1.598 6.401 20.785 1.00 94.81 95 ARG A O 1
ATOM 759 N N . ASN A 1 96 ? 3.760 7.004 21.120 1.00 94.06 96 ASN A N 1
ATOM 760 C CA . ASN A 1 96 ? 3.932 7.672 19.837 1.00 94.06 96 ASN A CA 1
ATOM 761 C C . ASN A 1 96 ? 3.632 6.711 18.670 1.00 94.06 96 ASN A C 1
ATOM 763 O O . ASN A 1 96 ? 3.983 5.519 18.754 1.00 94.06 96 ASN A O 1
ATOM 767 N N . PRO A 1 97 ? 3.011 7.215 17.590 1.00 95.56 97 PRO A N 1
ATOM 768 C CA . PRO A 1 97 ? 2.759 6.426 16.396 1.00 95.56 97 PRO A CA 1
ATOM 769 C C . PRO A 1 97 ? 4.081 5.969 15.774 1.00 95.56 97 PRO A C 1
ATOM 771 O O . PRO A 1 97 ? 5.033 6.740 15.676 1.00 95.56 97 PRO A O 1
ATOM 774 N N . GLN A 1 98 ? 4.135 4.704 15.374 1.00 95.31 98 GLN A N 1
ATOM 775 C CA . GLN A 1 98 ? 5.301 4.087 14.731 1.00 95.31 98 GLN A CA 1
ATOM 776 C C . GLN A 1 98 ? 5.140 3.988 13.212 1.00 95.31 98 GLN A C 1
ATOM 778 O O . GLN A 1 98 ? 6.106 3.753 12.496 1.00 95.31 98 GLN A O 1
ATOM 783 N N . THR A 1 99 ? 3.917 4.166 12.714 1.00 97.06 99 THR A N 1
ATOM 784 C CA . THR A 1 99 ? 3.589 4.071 11.292 1.00 97.06 99 THR A CA 1
ATOM 785 C C . THR A 1 99 ? 2.752 5.267 10.865 1.00 97.06 99 THR A C 1
ATOM 787 O O . THR A 1 99 ? 2.092 5.910 11.690 1.00 97.06 99 THR A O 1
ATOM 790 N N . PHE A 1 100 ? 2.726 5.548 9.561 1.00 95.88 100 PHE A N 1
ATOM 791 C CA . PHE A 1 100 ? 1.824 6.560 9.012 1.00 95.88 100 PHE A CA 1
ATOM 792 C C . PHE A 1 100 ? 0.362 6.255 9.358 1.00 95.88 100 PHE A C 1
ATOM 794 O O . PHE A 1 100 ? -0.378 7.172 9.692 1.00 95.88 100 PHE A O 1
ATOM 801 N N . THR A 1 101 ? -0.053 4.983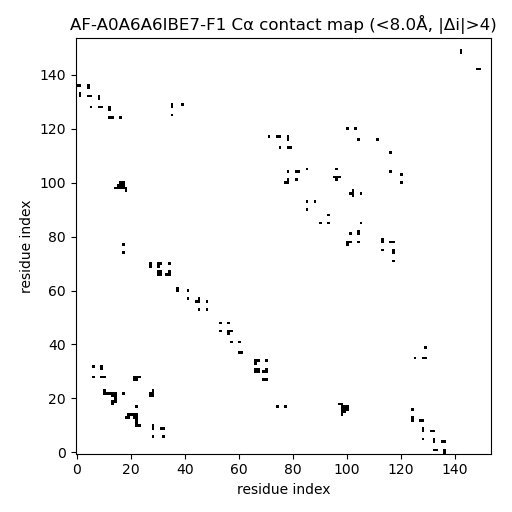 9.312 1.00 95.75 101 THR A N 1
ATOM 802 C CA . THR A 1 101 ? -1.424 4.573 9.656 1.00 95.75 101 THR A CA 1
ATOM 803 C C . THR A 1 101 ? -1.784 4.973 11.082 1.00 95.75 101 THR A C 1
ATOM 805 O O . THR A 1 101 ? -2.834 5.572 11.305 1.00 95.75 101 THR A O 1
ATOM 808 N N . GLU A 1 102 ? -0.901 4.701 12.044 1.00 95.75 102 GLU A N 1
ATOM 809 C CA . GLU A 1 102 ? -1.123 5.094 13.436 1.00 95.75 102 GLU A CA 1
ATOM 810 C C . GLU A 1 102 ? -1.153 6.612 13.596 1.00 95.75 102 GLU A C 1
ATOM 812 O O . GLU A 1 102 ? -2.071 7.144 14.213 1.00 95.75 102 GLU A O 1
ATOM 817 N N . GLY A 1 103 ? -0.191 7.312 12.988 1.00 94.81 103 GLY A N 1
ATOM 818 C CA . GLY A 1 103 ? -0.114 8.768 13.066 1.00 94.81 103 GLY A CA 1
ATOM 819 C C . GLY A 1 103 ? -1.327 9.447 12.437 1.00 94.81 103 GLY A C 1
ATOM 820 O O . GLY A 1 103 ? -1.838 10.415 12.995 1.00 94.81 103 GLY A O 1
ATOM 821 N N . TYR A 1 104 ? -1.825 8.911 11.321 1.00 94.25 104 TYR A N 1
ATOM 822 C CA . TYR A 1 104 ? -3.044 9.381 10.681 1.00 94.25 104 TYR A CA 1
ATOM 823 C C . TYR A 1 104 ? -4.240 9.211 11.619 1.00 94.25 104 TYR A C 1
ATOM 825 O O . TYR A 1 104 ? -4.945 10.182 11.853 1.00 94.25 104 TYR A O 1
ATOM 833 N N . ILE A 1 105 ? -4.434 8.027 12.210 1.00 93.62 105 ILE A N 1
ATOM 834 C CA . ILE A 1 105 ? -5.550 7.753 13.133 1.00 93.62 105 ILE A CA 1
ATOM 835 C C . ILE A 1 105 ? -5.495 8.644 14.379 1.00 93.62 105 ILE A C 1
ATOM 837 O O . ILE A 1 105 ? -6.531 9.138 14.814 1.00 93.62 105 ILE A O 1
ATOM 841 N N . ASP A 1 106 ? -4.310 8.862 14.946 1.00 92.44 106 ASP A N 1
ATOM 842 C CA . ASP A 1 106 ? -4.148 9.632 16.184 1.00 92.44 106 ASP A CA 1
ATOM 843 C C . ASP A 1 106 ? -4.491 11.118 16.031 1.00 92.44 106 ASP A C 1
ATOM 845 O O . ASP A 1 106 ? -4.944 11.740 16.989 1.00 92.44 106 ASP A O 1
ATOM 849 N N . HIS A 1 107 ? -4.273 11.684 14.841 1.00 88.12 107 HIS A N 1
ATOM 850 C CA . HIS A 1 107 ? -4.456 13.115 14.576 1.00 88.12 107 HIS A CA 1
ATOM 851 C C . HIS A 1 107 ? -5.704 13.418 13.738 1.00 88.12 107 HIS A C 1
ATOM 853 O O . HIS A 1 107 ? -5.969 14.584 13.435 1.00 88.12 107 HIS A O 1
ATOM 859 N N . HIS A 1 108 ? -6.470 12.400 13.338 1.00 79.81 108 HIS A N 1
ATOM 860 C CA . HIS A 1 108 ? -7.706 12.607 12.591 1.00 79.81 108 HIS A CA 1
ATOM 861 C C . HIS A 1 108 ? -8.892 12.856 13.534 1.00 79.81 108 HIS A C 1
ATOM 863 O O . HIS A 1 108 ? -8.980 12.214 14.583 1.00 79.81 108 HIS A O 1
ATOM 869 N N . PRO A 1 109 ? -9.850 13.729 13.169 1.00 71.69 109 PRO A N 1
ATOM 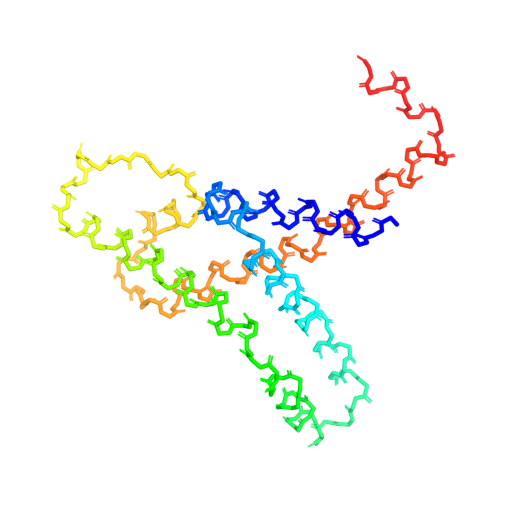870 C CA . PRO A 1 109 ? -11.093 13.870 13.920 1.00 71.69 109 PRO A CA 1
ATOM 871 C C . PRO A 1 109 ? -11.866 12.543 14.047 1.00 71.69 109 PRO A C 1
ATOM 873 O O . PRO A 1 109 ? -11.883 11.707 13.137 1.00 71.69 109 PRO A O 1
ATOM 876 N N . SER A 1 110 ? -12.483 12.358 15.219 1.00 66.12 110 SER A N 1
ATOM 877 C CA . SER A 1 110 ? -13.091 11.111 15.711 1.00 66.12 110 SER A CA 1
ATOM 878 C C . SER A 1 110 ? -14.425 10.729 15.057 1.00 66.12 110 SER A C 1
ATOM 880 O O . SER A 1 110 ? -14.983 9.680 15.368 1.00 66.12 110 SER A O 1
ATOM 882 N N . ASP A 1 111 ? -14.945 11.554 14.152 1.00 69.06 111 ASP A N 1
ATOM 883 C CA . ASP A 1 111 ? -16.210 11.365 13.434 1.00 69.06 111 ASP A CA 1
ATOM 884 C C . ASP A 1 111 ? -16.070 10.529 12.147 1.00 69.06 111 ASP A C 1
ATOM 886 O O . ASP A 1 111 ? -17.061 10.209 11.485 1.00 69.06 111 ASP A O 1
ATOM 890 N N . HIS A 1 112 ? -14.851 10.119 11.789 1.00 74.12 112 HIS A N 1
ATOM 891 C CA . HIS A 1 112 ? -14.608 9.297 10.609 1.00 74.12 112 HIS A CA 1
ATOM 892 C C . HIS A 1 112 ? -14.921 7.817 10.850 1.00 74.12 112 HIS A C 1
ATOM 894 O O . HIS A 1 112 ? -14.432 7.185 11.783 1.00 74.12 112 HIS A O 1
ATOM 900 N N . THR A 1 113 ? -15.683 7.222 9.931 1.00 85.50 113 THR A N 1
ATOM 901 C CA . THR A 1 113 ? -15.885 5.769 9.901 1.00 85.50 113 THR A CA 1
ATOM 902 C C . THR A 1 113 ? -14.584 5.048 9.531 1.00 85.50 113 THR A C 1
ATOM 904 O O . THR A 1 113 ? -13.756 5.584 8.787 1.00 85.50 113 THR A O 1
ATOM 907 N N . THR A 1 114 ? -14.429 3.788 9.955 1.00 87.56 114 THR A N 1
ATOM 908 C CA . THR A 1 114 ? -13.311 2.914 9.542 1.00 87.56 114 THR A CA 1
ATOM 909 C C . THR A 1 114 ? -13.130 2.893 8.022 1.00 87.56 114 THR A C 1
ATOM 911 O O . THR A 1 114 ? -12.006 2.888 7.529 1.00 87.56 114 THR A O 1
ATOM 914 N N . ALA A 1 115 ? -14.229 2.949 7.262 1.00 88.56 115 ALA A N 1
ATOM 915 C CA . ALA A 1 115 ? -14.198 2.992 5.804 1.00 88.56 115 ALA A CA 1
ATOM 916 C C . ALA A 1 115 ? -13.548 4.276 5.257 1.00 88.56 115 ALA A C 1
ATOM 918 O O . ALA A 1 115 ? -12.789 4.210 4.290 1.00 88.56 115 ALA A O 1
ATOM 919 N N . ASN A 1 116 ? -13.804 5.430 5.881 1.00 89.81 116 ASN A N 1
ATOM 920 C CA . ASN A 1 116 ? -13.188 6.694 5.479 1.00 89.81 116 ASN A CA 1
ATOM 921 C C . ASN A 1 116 ? -11.683 6.685 5.765 1.00 89.81 116 ASN A C 1
ATOM 923 O O . ASN A 1 116 ? -10.898 7.043 4.890 1.00 89.81 116 ASN A O 1
ATOM 927 N N . ILE A 1 117 ? -11.286 6.222 6.956 1.00 92.62 117 ILE A N 1
ATOM 928 C CA . ILE A 1 117 ? -9.874 6.089 7.346 1.00 92.62 117 ILE A CA 1
ATOM 929 C C . ILE A 1 117 ? -9.146 5.145 6.381 1.00 92.62 117 ILE A C 1
ATOM 931 O O . ILE A 1 117 ? -8.106 5.501 5.823 1.00 92.62 117 ILE A O 1
ATOM 935 N N . LEU A 1 118 ? -9.736 3.974 6.117 1.00 93.75 118 LEU A N 1
ATOM 936 C CA . LEU A 1 118 ? -9.219 2.990 5.170 1.00 93.75 118 LEU A CA 1
ATOM 937 C C . LEU A 1 118 ? -9.022 3.599 3.782 1.00 93.75 118 LEU A C 1
ATOM 939 O O . LEU A 1 118 ? -7.967 3.424 3.180 1.00 93.75 118 LEU A O 1
ATOM 943 N N . ASN A 1 119 ? -10.017 4.328 3.274 1.00 91.00 119 ASN A N 1
ATOM 944 C CA . ASN A 1 119 ? -9.936 4.928 1.949 1.00 91.00 119 ASN A CA 1
ATOM 945 C C . ASN A 1 119 ? -8.813 5.973 1.853 1.00 91.00 119 ASN A C 1
ATOM 947 O O . ASN A 1 119 ? -8.087 5.986 0.857 1.00 91.00 119 ASN A O 1
ATOM 951 N N . SER A 1 120 ? -8.633 6.811 2.877 1.00 91.88 120 SER A N 1
ATOM 952 C CA . SER A 1 120 ? -7.555 7.807 2.926 1.00 91.88 120 SER A CA 1
ATOM 953 C C . SER A 1 120 ? -6.169 7.162 2.957 1.00 91.88 120 SER A C 1
ATOM 955 O O . SER A 1 120 ? -5.299 7.519 2.156 1.00 91.88 120 SER A O 1
ATOM 957 N N . ILE A 1 121 ? -5.968 6.174 3.834 1.00 94.62 121 ILE A N 1
ATOM 958 C CA . ILE A 1 121 ? -4.702 5.438 3.946 1.00 94.62 121 ILE A CA 1
ATOM 959 C C . ILE A 1 121 ? -4.400 4.708 2.636 1.00 94.62 121 ILE A C 1
ATOM 961 O O . ILE A 1 121 ? -3.317 4.873 2.074 1.00 94.62 121 ILE A O 1
ATOM 965 N N . ASN A 1 122 ? -5.377 3.969 2.104 1.00 94.69 122 ASN A N 1
ATOM 966 C CA . ASN A 1 122 ? -5.243 3.244 0.847 1.00 94.69 122 ASN A CA 1
ATOM 967 C C . ASN A 1 122 ? -4.895 4.180 -0.315 1.00 94.69 122 ASN A C 1
ATOM 969 O O . ASN A 1 122 ? -3.962 3.912 -1.064 1.00 94.69 122 ASN A O 1
ATOM 973 N N . THR A 1 123 ? -5.618 5.292 -0.462 1.00 92.81 123 THR A N 1
ATOM 974 C CA . THR A 1 123 ? -5.372 6.256 -1.545 1.00 92.81 123 THR A CA 1
ATOM 975 C C . THR A 1 123 ? -3.947 6.797 -1.478 1.00 92.81 123 THR A C 1
ATOM 977 O O . THR A 1 123 ? -3.258 6.855 -2.498 1.00 92.81 123 THR A O 1
ATOM 980 N N . THR A 1 124 ? -3.480 7.139 -0.277 1.00 94.56 124 THR A N 1
ATOM 981 C CA . THR A 1 124 ? -2.132 7.676 -0.066 1.00 94.56 124 THR A CA 1
ATOM 982 C C . THR A 1 124 ? -1.058 6.625 -0.359 1.00 94.56 124 THR A C 1
ATOM 984 O O . THR A 1 124 ? -0.102 6.906 -1.085 1.00 94.56 124 THR A O 1
ATOM 987 N N . TRP A 1 125 ? -1.231 5.399 0.141 1.00 95.88 125 TRP A N 1
ATOM 988 C CA . TRP A 1 125 ? -0.290 4.298 -0.080 1.00 95.88 125 TRP A CA 1
ATOM 989 C C . TRP A 1 125 ? -0.227 3.858 -1.550 1.00 95.88 125 TRP A C 1
ATOM 991 O O . TRP A 1 125 ? 0.862 3.659 -2.090 1.00 95.88 125 TRP A O 1
ATOM 1001 N N . VAL A 1 126 ? -1.371 3.751 -2.233 1.00 93.19 126 VAL A N 1
ATOM 1002 C CA . VAL A 1 126 ? -1.420 3.402 -3.661 1.00 93.19 126 VAL A CA 1
ATOM 1003 C C . VAL A 1 126 ? -0.765 4.493 -4.503 1.00 93.19 126 VAL A C 1
ATOM 1005 O O . VAL A 1 126 ? 0.057 4.187 -5.363 1.00 93.19 126 VAL A O 1
ATOM 1008 N N . THR A 1 127 ? -1.086 5.764 -4.252 1.00 92.12 127 THR A N 1
ATOM 1009 C CA . THR A 1 127 ? -0.543 6.881 -5.043 1.00 92.12 127 THR A CA 1
ATOM 1010 C C . THR A 1 127 ? 0.977 6.967 -4.918 1.00 92.12 127 THR A C 1
ATOM 1012 O O . THR A 1 127 ? 1.673 7.064 -5.930 1.00 92.12 127 THR A O 1
ATOM 1015 N N . SER A 1 128 ? 1.513 6.867 -3.698 1.00 94.06 128 SER A N 1
ATOM 1016 C CA . SER A 1 128 ? 2.964 6.874 -3.475 1.00 94.06 128 SER A CA 1
ATOM 1017 C C . SER A 1 128 ? 3.644 5.646 -4.088 1.00 94.06 128 SER A C 1
ATOM 1019 O O . SER A 1 128 ? 4.693 5.772 -4.721 1.00 94.06 128 SER A O 1
ATOM 1021 N N . SER A 1 129 ? 3.025 4.468 -3.985 1.00 93.31 129 SER A N 1
ATOM 1022 C CA . SER A 1 129 ? 3.561 3.220 -4.545 1.00 93.31 129 SER A CA 1
ATOM 1023 C C . SER A 1 129 ? 3.473 3.134 -6.070 1.00 93.31 129 SER A C 1
ATOM 1025 O O . SER A 1 129 ? 4.183 2.330 -6.668 1.00 93.31 129 SER A O 1
ATOM 1027 N N . LEU A 1 130 ? 2.649 3.964 -6.713 1.00 91.25 130 LEU A N 1
ATOM 1028 C CA . LEU A 1 130 ? 2.642 4.141 -8.167 1.00 91.25 130 LEU A CA 1
ATOM 1029 C C . LEU A 1 130 ? 3.703 5.146 -8.626 1.00 91.25 130 LEU A C 1
ATOM 1031 O O . LEU A 1 130 ? 4.420 4.885 -9.591 1.00 91.25 130 LEU A O 1
ATOM 1035 N N . ALA A 1 131 ? 3.810 6.289 -7.946 1.00 92.38 131 ALA A N 1
ATOM 1036 C CA . ALA A 1 131 ? 4.652 7.397 -8.390 1.00 92.38 131 ALA A CA 1
ATOM 1037 C C . ALA A 1 131 ? 6.147 7.175 -8.107 1.00 92.38 131 ALA A C 1
ATOM 1039 O O . ALA A 1 131 ? 6.981 7.373 -8.991 1.00 92.38 131 ALA A O 1
ATOM 1040 N N . ILE A 1 132 ? 6.500 6.748 -6.890 1.00 94.56 132 ILE A N 1
ATOM 1041 C CA . ILE A 1 132 ? 7.901 6.673 -6.451 1.00 94.56 132 ILE A CA 1
ATOM 1042 C C . ILE A 1 132 ? 8.729 5.711 -7.318 1.00 94.56 132 ILE A C 1
ATOM 1044 O O . ILE A 1 132 ? 9.803 6.125 -7.747 1.00 94.56 132 ILE A O 1
ATOM 1048 N N . PRO A 1 133 ? 8.270 4.492 -7.682 1.00 94.19 133 PRO A N 1
ATOM 1049 C CA . PRO A 1 133 ? 9.071 3.601 -8.523 1.00 94.19 133 PRO A CA 1
ATOM 1050 C C . PRO A 1 133 ? 9.430 4.193 -9.889 1.00 94.19 133 PRO A C 1
ATOM 1052 O O . PRO A 1 133 ? 10.527 3.954 -10.395 1.00 94.19 133 PRO A O 1
ATOM 1055 N N . ILE A 1 134 ? 8.512 4.964 -10.482 1.00 93.19 134 ILE A N 1
ATOM 1056 C CA . ILE A 1 134 ? 8.724 5.650 -11.761 1.00 93.19 134 ILE A CA 1
ATOM 1057 C C . ILE A 1 134 ? 9.819 6.705 -11.594 1.00 93.19 134 ILE A C 1
ATOM 1059 O O . ILE A 1 134 ? 10.793 6.702 -12.346 1.00 93.19 134 ILE A O 1
ATOM 1063 N N . LEU A 1 135 ? 9.700 7.553 -10.569 1.00 94.44 135 LEU A N 1
ATOM 1064 C CA . LEU A 1 135 ? 10.695 8.582 -10.257 1.00 94.44 135 LEU A CA 1
ATOM 1065 C C . LEU A 1 135 ? 12.066 7.971 -9.959 1.00 94.44 135 LEU A C 1
ATOM 1067 O O . LEU A 1 135 ? 13.070 8.435 -10.490 1.00 94.44 135 LEU A O 1
ATOM 1071 N N . THR A 1 136 ? 12.116 6.892 -9.176 1.00 93.69 136 THR A N 1
ATOM 1072 C CA . THR A 1 136 ? 13.357 6.170 -8.883 1.00 93.69 136 THR A CA 1
ATOM 1073 C C . THR A 1 136 ? 13.979 5.598 -10.153 1.00 93.69 136 THR A C 1
ATOM 1075 O O . THR A 1 136 ? 15.186 5.705 -10.332 1.00 93.69 136 THR A O 1
ATOM 1078 N N . CYS A 1 137 ? 13.188 5.025 -11.065 1.00 93.50 137 CYS A N 1
AT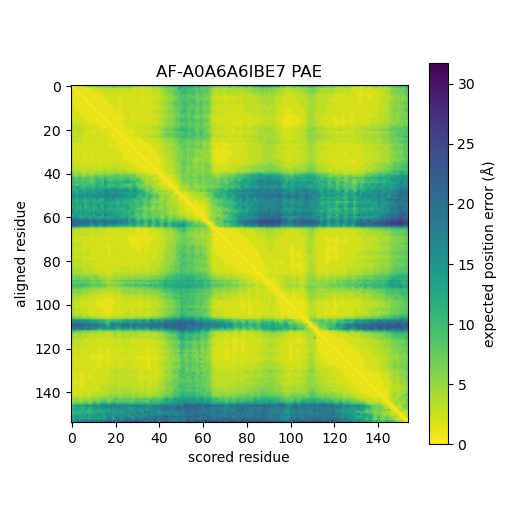OM 1079 C CA . CYS A 1 137 ? 13.720 4.527 -12.334 1.00 93.50 137 CYS A CA 1
ATOM 1080 C C . CYS A 1 137 ? 14.297 5.649 -13.201 1.00 93.50 137 CYS A C 1
ATOM 1082 O O . CYS A 1 137 ? 15.369 5.460 -13.770 1.00 93.50 137 CYS A O 1
ATOM 1084 N N . HIS A 1 138 ? 13.623 6.799 -13.280 1.00 92.38 138 HIS A N 1
ATOM 1085 C CA . HIS A 1 138 ? 14.134 7.956 -14.016 1.00 92.38 138 HIS A CA 1
ATOM 1086 C C . HIS A 1 138 ? 15.411 8.511 -13.396 1.00 92.38 138 HIS A C 1
ATOM 1088 O O . HIS A 1 138 ? 16.364 8.762 -14.125 1.00 92.38 138 HIS A O 1
ATOM 1094 N N . LEU A 1 139 ? 15.461 8.630 -12.068 1.00 91.69 139 LEU A N 1
ATOM 1095 C CA . LEU A 1 139 ? 16.661 9.057 -11.358 1.00 91.69 139 LEU A CA 1
ATOM 1096 C C . LEU A 1 139 ? 17.828 8.099 -11.615 1.00 91.69 139 LEU A C 1
ATOM 1098 O O . LEU A 1 139 ? 18.912 8.537 -11.973 1.00 91.69 139 LEU A O 1
ATOM 1102 N N . LEU A 1 140 ? 17.609 6.789 -11.475 1.00 90.69 140 LEU A N 1
ATOM 1103 C CA . LEU A 1 140 ? 18.649 5.795 -11.742 1.00 90.69 140 LEU A CA 1
ATOM 1104 C C . LEU A 1 140 ? 19.135 5.879 -13.189 1.00 90.69 140 LEU A C 1
ATOM 1106 O O . LEU A 1 140 ? 20.338 5.873 -13.427 1.00 90.69 140 LEU A O 1
ATOM 1110 N N . GLN A 1 141 ? 18.215 5.983 -14.150 1.00 91.25 141 GLN A N 1
ATOM 1111 C CA . GLN A 1 141 ? 18.569 6.135 -15.556 1.00 91.25 141 GLN A CA 1
ATOM 1112 C C . GLN A 1 141 ? 19.416 7.390 -15.788 1.00 91.25 141 GLN A C 1
ATOM 1114 O O . GLN A 1 141 ? 20.441 7.291 -16.457 1.00 91.25 141 GLN A O 1
ATOM 1119 N N . ASP A 1 142 ? 19.025 8.523 -15.207 1.00 89.50 142 ASP A N 1
ATOM 1120 C CA . ASP A 1 142 ? 19.738 9.792 -15.338 1.00 89.50 142 ASP A CA 1
ATOM 1121 C C . ASP A 1 142 ? 21.165 9.715 -14.776 1.00 89.50 142 ASP A C 1
ATOM 1123 O O . ASP A 1 142 ? 22.123 10.100 -15.448 1.00 89.50 142 ASP A O 1
ATOM 1127 N N . LEU A 1 143 ? 21.329 9.098 -13.600 1.00 88.31 143 LEU A N 1
ATOM 1128 C CA . LEU A 1 143 ? 22.640 8.854 -12.991 1.00 88.31 143 LEU A CA 1
ATOM 1129 C C . LEU A 1 143 ? 23.546 7.973 -13.863 1.00 88.31 143 LEU A C 1
ATOM 1131 O O . LEU A 1 143 ? 24.754 8.204 -13.918 1.00 88.31 143 LEU A O 1
ATOM 1135 N N . TYR A 1 144 ? 22.981 6.980 -14.557 1.00 84.50 144 TYR A N 1
ATOM 1136 C CA . TYR A 1 144 ? 23.743 6.123 -15.470 1.00 84.50 144 TYR A CA 1
ATOM 1137 C C . TYR A 1 144 ? 24.103 6.817 -16.788 1.00 84.50 144 TYR A C 1
ATOM 1139 O O . TYR A 1 144 ? 25.169 6.548 -17.339 1.00 84.50 144 TYR A O 1
ATOM 1147 N N . THR A 1 145 ? 23.235 7.681 -17.319 1.00 88.06 145 THR A N 1
ATOM 1148 C CA . THR A 1 145 ? 23.470 8.353 -18.607 1.00 88.06 145 THR A CA 1
ATOM 1149 C C . THR A 1 145 ? 24.332 9.605 -18.485 1.00 88.06 145 THR A C 1
ATOM 1151 O O . THR A 1 145 ? 25.011 9.969 -19.443 1.00 88.06 145 THR A O 1
ATOM 1154 N N . HIS A 1 146 ? 24.354 10.240 -17.314 1.00 87.31 146 HIS A N 1
ATOM 1155 C CA . HIS A 1 146 ? 25.076 11.483 -17.066 1.00 87.31 146 HIS A CA 1
ATOM 1156 C C . HIS A 1 146 ? 26.057 11.311 -15.898 1.00 87.31 146 HIS A C 1
ATOM 1158 O O . HIS A 1 146 ? 25.858 11.821 -14.797 1.00 87.31 146 HIS A O 1
ATOM 1164 N N . ALA A 1 147 ? 27.178 10.628 -16.161 1.00 75.12 147 ALA A N 1
ATOM 1165 C CA . ALA A 1 147 ? 28.221 10.343 -15.165 1.00 75.12 147 ALA A CA 1
ATOM 1166 C C . ALA A 1 147 ? 28.798 11.597 -14.471 1.00 75.12 147 ALA A C 1
ATOM 1168 O O . ALA A 1 147 ? 29.382 11.491 -13.395 1.00 75.12 147 ALA A O 1
ATOM 1169 N N . ALA A 1 148 ? 28.598 12.787 -15.050 1.00 80.81 148 ALA A N 1
ATOM 1170 C CA . ALA A 1 148 ? 28.931 14.073 -14.439 1.00 80.81 148 ALA A CA 1
ATOM 1171 C C . ALA A 1 148 ? 28.168 14.356 -13.126 1.00 80.81 148 ALA A C 1
ATOM 1173 O O . ALA A 1 148 ? 28.618 15.187 -12.343 1.00 80.81 148 ALA A O 1
ATOM 1174 N N . HIS A 1 149 ? 27.048 13.674 -12.859 1.00 75.19 149 HIS A N 1
ATOM 1175 C CA . HIS A 1 149 ? 26.300 13.805 -11.604 1.00 75.19 149 HIS A CA 1
ATOM 1176 C C . HIS A 1 149 ? 26.884 12.975 -10.454 1.00 75.19 149 HIS A C 1
ATOM 1178 O O . HIS A 1 149 ? 26.636 13.296 -9.295 1.00 75.19 149 HIS A O 1
ATOM 1184 N N . LEU A 1 150 ? 27.684 11.940 -10.738 1.00 77.31 150 LEU A N 1
ATOM 1185 C CA . LEU A 1 150 ? 28.214 11.040 -9.706 1.00 77.31 150 LEU A CA 1
ATOM 1186 C C . LEU A 1 150 ? 29.151 11.735 -8.699 1.00 77.31 150 LEU A C 1
ATOM 1188 O O . LEU A 1 150 ? 28.986 11.491 -7.506 1.00 77.31 150 LEU A O 1
ATOM 1192 N N . PRO A 1 151 ? 30.072 12.634 -9.106 1.00 79.50 151 PRO A N 1
ATOM 1193 C CA . PRO A 1 151 ? 30.925 13.357 -8.160 1.00 79.50 151 PRO A CA 1
ATOM 1194 C C . PRO A 1 151 ? 30.173 14.334 -7.246 1.00 79.50 151 PRO A C 1
ATOM 1196 O O . PRO A 1 151 ? 30.720 14.754 -6.238 1.00 79.50 151 PRO A O 1
ATOM 1199 N N . ALA A 1 152 ? 28.940 14.724 -7.590 1.00 77.75 152 ALA A N 1
ATOM 1200 C CA . ALA A 1 152 ? 28.124 15.616 -6.762 1.00 77.75 152 ALA A CA 1
ATOM 1201 C C . ALA A 1 152 ? 27.348 14.873 -5.656 1.00 77.75 152 ALA A C 1
ATOM 1203 O O . ALA A 1 152 ? 26.680 15.511 -4.846 1.00 77.75 152 ALA A O 1
ATOM 1204 N N . LEU A 1 153 ? 27.402 13.535 -5.643 1.00 71.75 153 LEU A N 1
ATOM 1205 C CA . LEU A 1 153 ? 26.726 12.671 -4.669 1.00 71.75 153 LEU A CA 1
ATOM 1206 C C . LEU A 1 153 ? 27.659 12.143 -3.565 1.00 71.75 153 LEU A C 1
ATOM 1208 O O . LEU A 1 153 ? 27.194 11.421 -2.683 1.00 71.75 153 LEU A O 1
ATOM 1212 N N . THR A 1 154 ? 28.951 12.468 -3.636 1.00 53.75 154 THR A N 1
ATOM 1213 C CA . THR A 1 154 ? 29.990 12.130 -2.646 1.00 53.75 154 THR A CA 1
ATOM 1214 C C . THR A 1 154 ? 30.358 13.344 -1.818 1.00 53.75 154 THR A C 1
ATOM 1216 O O . THR A 1 154 ? 30.478 13.193 -0.585 1.00 53.75 154 THR A O 1
#

InterPro domains:
  IPR036396 Cytochrome P450 superfamily [SSF48264] (2-138)